Protein AF-A0A4S2J2B4-F1 (afdb_monomer)

Radius of gyration: 11.54 Å; Cα contacts (8 Å, |Δi|>4): 34; chains: 1; bounding box: 20×26×26 Å

Secondary structure (DSSP, 8-state):
-EEETT--HHHHHHHHHH--S---EEE--TTT-S-HHHHHHHHHHHHT-

Sequence (49 aa):
MWVDDEIGEADRAWVAVHHPGPALLHRVDHRYGLTEADFRVLEEWLAAR

Solvent-accessible surface area (backbone atoms only — not comparable to full-atom values): 3147 Å² total; per-residue (Å²): 114,48,76,42,61,78,69,47,68,67,58,52,54,50,42,69,74,73,44,94,60,97,72,53,80,47,64,43,54,77,93,72,48,87,45,72,70,55,52,50,55,53,49,55,54,58,72,74,104

Mean predicted aligned error: 2.19 Å

pLDDT: mean 96.65, std 3.08, range [77.56, 98.5]

Foldseek 3Di:
DAEEQPDDPVNVVVCVPPPPDDDDDHHDHPVVPDDPVNVVVVVVVVVVD

Structure (mmCIF, N/CA/C/O backbone):
data_AF-A0A4S2J2B4-F1
#
_entry.id   AF-A0A4S2J2B4-F1
#
loop_
_atom_site.group_PDB
_atom_site.id
_atom_site.type_symbol
_atom_site.label_atom_id
_atom_site.label_alt_id
_atom_site.label_comp_id
_atom_site.label_asym_id
_atom_site.label_entity_id
_atom_site.label_seq_id
_atom_site.pdbx_PDB_ins_code
_atom_site.Cartn_x
_atom_site.Cartn_y
_atom_site.Cartn_z
_atom_site.occupancy
_atom_site.B_iso_or_equiv
_atom_site.auth_seq_id
_atom_site.auth_comp_id
_atom_site.auth_asym_id
_atom_site.auth_atom_id
_atom_site.pdbx_PDB_model_num
ATOM 1 N N . MET A 1 1 ? 0.532 -2.061 6.675 1.00 94.81 1 MET A N 1
ATOM 2 C CA . MET A 1 1 ? 0.737 -1.854 5.229 1.00 94.81 1 MET A CA 1
ATOM 3 C C . MET A 1 1 ? 1.617 -2.983 4.764 1.00 94.81 1 MET A C 1
ATOM 5 O O . MET A 1 1 ? 2.577 -3.276 5.465 1.00 94.81 1 MET A O 1
ATOM 9 N N . TRP A 1 2 ? 1.275 -3.605 3.645 1.00 97.00 2 TRP A N 1
ATOM 10 C CA . TRP A 1 2 ? 2.089 -4.623 2.997 1.00 97.00 2 TRP A CA 1
ATOM 11 C C . TRP A 1 2 ? 2.210 -4.264 1.517 1.00 97.00 2 TRP A C 1
ATOM 13 O O . TRP A 1 2 ? 1.204 -3.955 0.874 1.00 97.00 2 TRP A O 1
ATOM 23 N N . VAL A 1 3 ? 3.448 -4.233 1.031 1.00 97.12 3 VAL A N 1
ATOM 24 C CA . VAL A 1 3 ? 3.814 -3.903 -0.343 1.00 97.12 3 VAL A CA 1
ATOM 25 C C . VAL A 1 3 ? 4.682 -5.030 -0.875 1.00 97.12 3 VAL A C 1
ATOM 27 O O . VAL A 1 3 ? 5.721 -5.308 -0.279 1.00 97.12 3 VAL A O 1
ATOM 30 N N . ASP A 1 4 ? 4.230 -5.693 -1.931 1.00 97.69 4 ASP A N 1
ATOM 31 C CA . ASP A 1 4 ? 4.866 -6.889 -2.490 1.00 97.69 4 ASP A CA 1
ATOM 32 C C . ASP A 1 4 ? 4.299 -7.150 -3.901 1.00 97.69 4 ASP A C 1
ATOM 34 O O . ASP A 1 4 ? 3.150 -6.793 -4.178 1.00 97.69 4 ASP A O 1
ATOM 38 N N . ASP A 1 5 ? 5.087 -7.689 -4.834 1.00 97.75 5 ASP A N 1
ATOM 39 C CA . ASP A 1 5 ? 4.654 -7.882 -6.226 1.00 97.75 5 ASP A CA 1
ATOM 40 C C . ASP A 1 5 ? 3.775 -9.123 -6.450 1.00 97.75 5 ASP A C 1
ATOM 42 O O . ASP A 1 5 ? 3.071 -9.221 -7.470 1.00 97.75 5 ASP A O 1
ATOM 46 N N . GLU A 1 6 ? 3.741 -10.030 -5.476 1.00 98.06 6 GLU A N 1
ATOM 47 C CA . GLU A 1 6 ? 2.990 -11.283 -5.512 1.00 98.06 6 GLU A CA 1
ATOM 48 C C . GLU A 1 6 ? 1.636 -11.202 -4.790 1.00 98.06 6 GLU A C 1
ATOM 50 O O . GLU A 1 6 ? 0.870 -12.164 -4.841 1.00 98.06 6 GLU A O 1
ATOM 55 N N . ILE A 1 7 ? 1.279 -10.048 -4.202 1.00 97.69 7 ILE A N 1
ATOM 56 C CA . ILE A 1 7 ? 0.001 -9.870 -3.486 1.00 97.69 7 ILE A CA 1
ATOM 57 C C . ILE A 1 7 ? -1.194 -10.302 -4.346 1.00 97.69 7 ILE A C 1
ATOM 59 O O . ILE A 1 7 ? -1.503 -9.711 -5.391 1.00 97.69 7 ILE A O 1
ATOM 63 N N . GLY A 1 8 ? -1.923 -11.292 -3.834 1.00 96.44 8 GLY A N 1
ATOM 64 C CA . GLY A 1 8 ? -3.071 -11.913 -4.476 1.00 96.44 8 GLY A CA 1
ATOM 65 C C . GLY A 1 8 ? -4.296 -12.022 -3.568 1.00 96.44 8 GLY A C 1
ATOM 66 O O . GLY A 1 8 ? -4.411 -11.397 -2.513 1.00 96.44 8 GLY A O 1
ATOM 67 N N . GLU A 1 9 ? -5.274 -12.809 -4.014 1.00 97.69 9 GLU A N 1
ATOM 68 C CA . GLU A 1 9 ? -6.543 -12.992 -3.296 1.00 97.69 9 GLU A CA 1
ATOM 69 C C . GLU A 1 9 ? -6.363 -13.704 -1.952 1.00 97.69 9 GLU A C 1
ATOM 71 O O . GLU A 1 9 ? -7.043 -13.361 -0.985 1.00 97.69 9 GLU A O 1
ATOM 76 N N . ALA A 1 10 ? -5.425 -14.653 -1.872 1.00 97.88 10 ALA A N 1
ATOM 77 C CA . ALA A 1 10 ? -5.131 -15.384 -0.643 1.00 97.88 10 ALA A CA 1
ATOM 78 C C . ALA A 1 10 ? -4.646 -14.445 0.473 1.00 97.88 10 ALA A C 1
ATOM 80 O O . ALA A 1 10 ? -5.136 -14.532 1.599 1.00 97.88 10 ALA A O 1
ATOM 81 N N . ASP A 1 11 ? -3.769 -13.493 0.1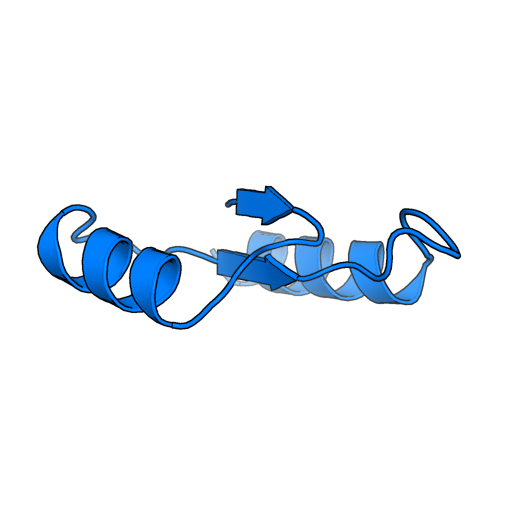49 1.00 98.00 11 ASP A N 1
ATOM 82 C CA . ASP A 1 11 ? -3.267 -12.495 1.099 1.00 98.00 11 ASP A CA 1
ATOM 83 C C . ASP A 1 11 ? -4.393 -11.591 1.596 1.00 98.00 11 ASP A C 1
ATOM 85 O O . ASP A 1 11 ? -4.524 -11.334 2.795 1.00 98.00 11 ASP A O 1
ATOM 89 N N . ARG A 1 12 ? -5.265 -11.154 0.678 1.00 96.81 12 ARG A N 1
ATOM 90 C CA . ARG A 1 12 ? -6.440 -10.335 1.012 1.00 96.81 12 ARG A CA 1
ATOM 91 C C . ARG A 1 12 ? -7.398 -11.085 1.933 1.00 96.81 12 ARG A C 1
ATOM 93 O O . ARG A 1 12 ? -7.854 -10.508 2.920 1.00 96.81 12 ARG A O 1
ATOM 100 N N . ALA A 1 13 ? -7.674 -12.356 1.644 1.00 97.56 13 ALA A N 1
ATOM 101 C CA . ALA A 1 13 ? -8.528 -13.198 2.475 1.00 97.56 13 ALA A CA 1
ATOM 102 C C . ALA A 1 13 ? -7.913 -13.431 3.862 1.00 97.56 13 ALA A C 1
ATOM 104 O O . ALA A 1 13 ? -8.602 -13.312 4.876 1.00 97.56 13 ALA A O 1
ATOM 105 N N . TRP A 1 14 ? -6.608 -13.707 3.920 1.00 97.56 14 TRP A N 1
ATOM 106 C CA . TRP A 1 14 ? -5.909 -13.913 5.182 1.00 97.56 14 TRP A CA 1
ATOM 107 C C . TRP A 1 14 ? -5.939 -12.651 6.048 1.00 97.56 14 TRP A C 1
ATOM 109 O O . TRP A 1 14 ? -6.313 -12.726 7.220 1.00 97.56 14 TRP A O 1
ATOM 119 N N . VAL A 1 15 ? -5.628 -11.482 5.480 1.00 97.62 15 VAL A N 1
ATOM 120 C CA . VAL A 1 15 ? -5.642 -10.210 6.217 1.00 97.62 15 VAL A CA 1
ATOM 121 C C . VAL A 1 15 ? -7.051 -9.855 6.690 1.00 97.62 15 VAL A C 1
ATOM 123 O O . VAL A 1 15 ? -7.200 -9.433 7.83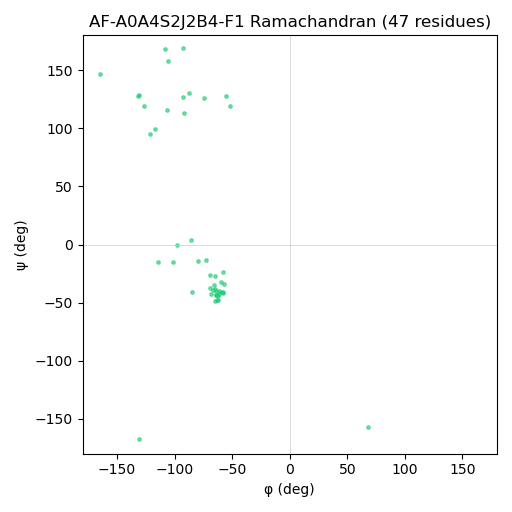3 1.00 97.62 15 VAL A O 1
ATOM 126 N N . ALA A 1 16 ? -8.083 -10.079 5.871 1.00 95.50 16 ALA A N 1
ATOM 127 C CA . ALA A 1 16 ? -9.470 -9.801 6.252 1.00 95.50 16 ALA A CA 1
ATOM 128 C C . ALA A 1 16 ? -9.930 -10.595 7.489 1.00 95.50 16 ALA A C 1
ATOM 130 O O . ALA A 1 16 ? -10.741 -10.098 8.268 1.00 95.50 16 ALA A O 1
ATOM 131 N N . VAL A 1 17 ? -9.410 -11.811 7.682 1.00 97.38 17 VAL A N 1
ATOM 132 C CA . VAL A 1 17 ? -9.743 -12.657 8.839 1.00 97.38 17 VAL A CA 1
ATOM 133 C C . VAL A 1 17 ? -8.875 -12.332 10.056 1.00 97.38 17 VAL A C 1
ATOM 135 O O . VAL A 1 17 ? -9.378 -12.308 11.178 1.00 97.38 17 VAL A O 1
ATOM 138 N N . HIS A 1 18 ? -7.577 -12.093 9.858 1.00 96.81 18 HIS A N 1
ATOM 139 C CA . HIS A 1 18 ? -6.608 -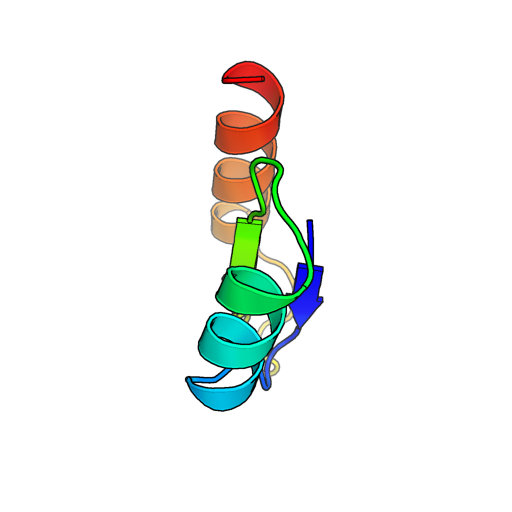12.061 10.960 1.00 96.81 18 HIS A CA 1
ATOM 140 C C . HIS A 1 18 ? -6.216 -10.650 11.416 1.00 96.81 18 HIS A C 1
ATOM 142 O O . HIS A 1 18 ? -5.650 -10.502 12.499 1.00 96.81 18 HIS A O 1
ATOM 148 N N . HIS A 1 19 ? -6.507 -9.607 10.632 1.00 95.69 19 HIS A N 1
ATOM 149 C CA . HIS A 1 19 ? -6.124 -8.232 10.945 1.00 95.69 19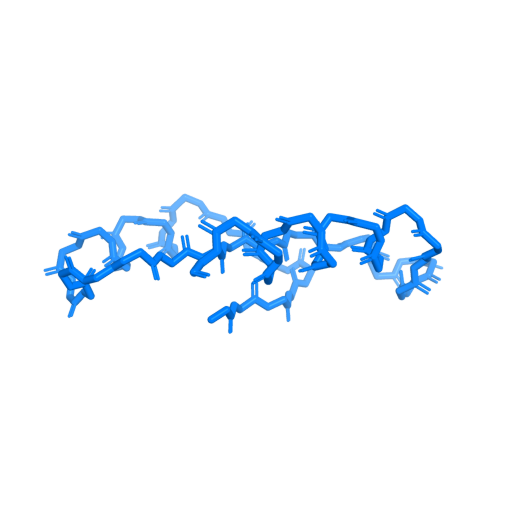 HIS A CA 1
ATOM 150 C C . HIS A 1 19 ? -7.361 -7.314 11.035 1.00 95.69 19 HIS A C 1
ATOM 152 O O . HIS A 1 19 ? -7.805 -6.773 10.024 1.00 95.69 19 HIS A O 1
ATOM 158 N N . PRO A 1 20 ? -7.907 -7.075 12.245 1.00 91.88 20 PRO A N 1
ATOM 159 C CA . PRO A 1 20 ? -9.175 -6.357 12.419 1.00 91.88 20 PRO A CA 1
ATOM 160 C C . PRO A 1 20 ? -9.095 -4.844 12.149 1.00 91.88 20 PRO A C 1
ATOM 1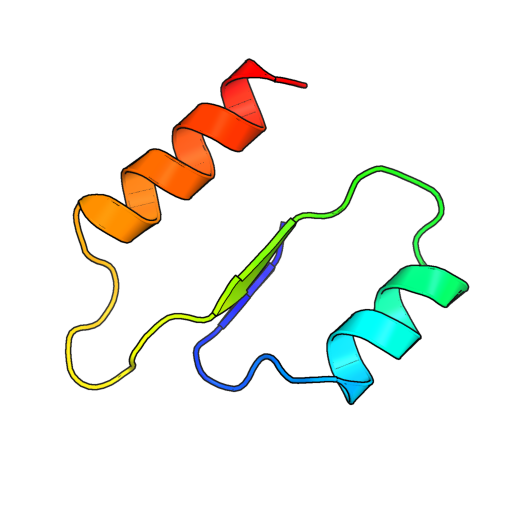62 O O . PRO A 1 20 ? -10.123 -4.179 12.058 1.00 91.88 20 PRO A O 1
ATOM 165 N N . GLY A 1 21 ? -7.890 -4.277 12.053 1.00 94.19 21 GLY A N 1
ATOM 166 C CA . GLY A 1 21 ? -7.687 -2.859 11.750 1.00 94.19 21 GLY A CA 1
ATOM 167 C C . GLY A 1 21 ? -7.515 -2.575 10.251 1.00 94.19 21 GLY A C 1
ATOM 168 O O . GLY A 1 21 ? -7.258 -3.495 9.473 1.00 94.19 21 GLY A O 1
ATOM 169 N N . PRO A 1 22 ? -7.549 -1.295 9.836 1.00 95.00 22 PRO A N 1
ATOM 170 C CA . PRO A 1 22 ? -7.279 -0.909 8.454 1.00 95.00 22 PRO A CA 1
ATOM 171 C C . PRO A 1 22 ? -5.917 -1.419 7.965 1.00 95.00 22 PRO A C 1
ATOM 173 O O . PRO A 1 22 ? -4.877 -1.168 8.594 1.00 95.00 22 PRO A O 1
ATOM 176 N N . ALA A 1 23 ? -5.924 -2.098 6.818 1.00 96.31 23 ALA A N 1
ATOM 177 C CA . ALA A 1 23 ? -4.743 -2.648 6.167 1.00 96.31 23 ALA A CA 1
ATOM 178 C C . ALA A 1 23 ? -4.728 -2.281 4.676 1.00 96.31 23 ALA A C 1
ATOM 180 O O . ALA A 1 23 ? -5.692 -2.525 3.959 1.00 96.31 23 ALA A O 1
ATOM 181 N N . LEU A 1 24 ? -3.614 -1.706 4.216 1.00 97.38 24 LEU A N 1
ATOM 182 C CA . LEU A 1 24 ? -3.306 -1.557 2.793 1.00 97.38 24 LEU A CA 1
ATOM 183 C C . LEU A 1 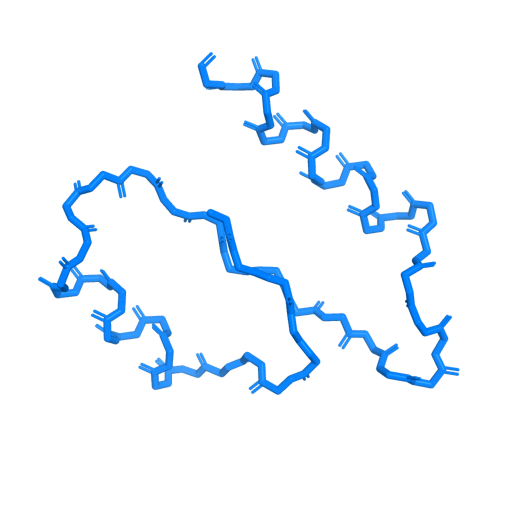24 ? -2.484 -2.758 2.328 1.00 97.38 24 LEU A C 1
ATOM 185 O O . LEU A 1 24 ? -1.450 -3.045 2.941 1.00 97.38 24 LEU A O 1
ATOM 189 N N . LEU A 1 25 ? -2.948 -3.406 1.257 1.00 97.94 25 LEU A N 1
ATOM 190 C CA . LEU A 1 25 ? -2.233 -4.436 0.501 1.00 97.94 25 LEU A CA 1
ATOM 191 C C . LEU A 1 25 ? -2.027 -3.904 -0.917 1.00 97.94 25 LEU A C 1
ATOM 193 O O . LEU A 1 25 ? -2.962 -3.921 -1.730 1.00 97.94 25 LEU A O 1
ATOM 197 N N . HIS A 1 26 ? -0.824 -3.393 -1.171 1.00 97.81 26 HIS A N 1
ATOM 198 C CA . HIS A 1 26 ? -0.460 -2.732 -2.419 1.00 97.81 26 HIS A CA 1
ATOM 199 C C . HIS A 1 26 ? 0.446 -3.632 -3.252 1.00 97.81 26 HIS A C 1
ATOM 201 O O . HIS A 1 26 ? 1.554 -3.952 -2.831 1.00 97.81 26 HIS A O 1
ATOM 207 N N . ARG A 1 27 ? -0.034 -4.041 -4.428 1.00 97.69 27 ARG A N 1
ATOM 208 C CA . ARG A 1 27 ? 0.744 -4.873 -5.343 1.00 97.69 27 ARG A CA 1
ATOM 209 C C . ARG A 1 27 ? 1.596 -3.992 -6.248 1.00 97.69 27 ARG A C 1
ATOM 211 O O . ARG A 1 27 ? 1.048 -3.096 -6.884 1.00 97.69 27 ARG A O 1
ATOM 218 N N . VAL A 1 28 ? 2.886 -4.294 -6.352 1.00 97.81 28 VAL A N 1
ATOM 219 C CA . VAL A 1 28 ? 3.817 -3.594 -7.256 1.00 97.81 28 VAL A CA 1
ATOM 220 C C . VAL A 1 28 ? 4.158 -4.457 -8.472 1.00 97.81 28 VAL A C 1
ATOM 222 O O . VAL A 1 28 ? 4.006 -5.675 -8.436 1.00 97.81 28 VAL A O 1
ATOM 225 N N . ASP A 1 29 ? 4.601 -3.851 -9.572 1.00 97.06 29 ASP A N 1
ATOM 226 C CA . ASP A 1 29 ? 5.156 -4.606 -10.704 1.00 97.06 29 ASP A CA 1
ATOM 227 C C . ASP A 1 29 ? 6.676 -4.730 -10.532 1.00 97.06 29 ASP A C 1
ATOM 229 O O . ASP A 1 29 ? 7.408 -3.739 -10.621 1.00 97.06 29 ASP A O 1
ATOM 233 N N . HIS A 1 30 ? 7.172 -5.951 -10.314 1.00 96.69 30 HIS A N 1
ATOM 234 C CA . HIS A 1 30 ? 8.603 -6.205 -10.106 1.00 96.69 30 HIS A CA 1
ATOM 235 C C . HIS A 1 30 ? 9.490 -5.728 -11.260 1.00 96.69 30 HIS A C 1
ATOM 237 O O . HIS A 1 30 ? 10.677 -5.484 -11.050 1.00 96.69 30 HIS A O 1
ATOM 243 N N . ARG A 1 31 ? 8.955 -5.592 -12.483 1.00 98.06 31 ARG A N 1
ATOM 244 C CA . ARG A 1 31 ? 9.744 -5.154 -13.648 1.00 98.06 31 ARG A CA 1
ATOM 245 C C . ARG A 1 31 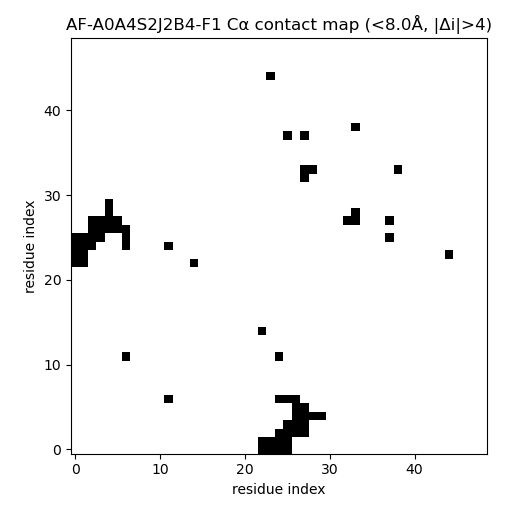? 10.248 -3.727 -13.505 1.00 98.06 31 ARG A C 1
ATOM 247 O O . ARG A 1 31 ? 11.262 -3.381 -14.107 1.00 98.06 31 ARG A O 1
ATOM 254 N N . TYR A 1 32 ? 9.522 -2.914 -12.746 1.00 96.62 32 TYR A N 1
ATOM 255 C CA . TYR A 1 32 ? 9.787 -1.489 -12.593 1.00 96.62 32 TYR A CA 1
ATOM 256 C C . TYR A 1 32 ? 10.198 -1.126 -11.163 1.00 96.62 32 TYR A C 1
ATOM 258 O O . TYR A 1 32 ? 10.766 -0.057 -10.950 1.00 96.62 32 TYR A O 1
ATOM 266 N N . GLY A 1 33 ? 9.965 -2.024 -10.199 1.00 94.94 33 GLY A N 1
ATOM 267 C CA . GLY A 1 33 ? 10.164 -1.735 -8.785 1.00 94.94 33 GLY A CA 1
ATOM 268 C C . GLY A 1 33 ? 9.147 -0.710 -8.281 1.00 94.94 33 GLY A C 1
ATOM 269 O O . GLY A 1 33 ? 8.075 -0.550 -8.859 1.00 94.94 33 GLY A O 1
ATOM 270 N N . LEU A 1 34 ? 9.484 -0.014 -7.193 1.00 97.50 34 LEU A N 1
ATOM 271 C CA . LEU A 1 34 ? 8.649 1.067 -6.671 1.00 97.50 34 LEU A CA 1
ATOM 272 C C . LEU A 1 34 ? 8.758 2.311 -7.552 1.00 97.50 34 LEU A C 1
ATOM 274 O O . LEU A 1 34 ? 9.846 2.846 -7.772 1.00 97.50 34 LEU A O 1
ATOM 278 N N . THR A 1 35 ? 7.610 2.796 -7.999 1.00 98.06 35 THR A N 1
ATOM 279 C CA . THR A 1 35 ? 7.459 4.001 -8.809 1.00 98.06 35 THR A CA 1
ATOM 280 C C . THR A 1 35 ? 6.838 5.135 -7.998 1.00 98.06 35 THR A C 1
ATOM 282 O O . THR A 1 35 ? 6.297 4.937 -6.911 1.00 98.06 35 THR A O 1
ATOM 285 N N . GLU A 1 36 ? 6.863 6.349 -8.546 1.00 98.44 36 GLU A N 1
ATOM 286 C CA . GLU A 1 36 ? 6.195 7.511 -7.946 1.00 98.44 36 GLU A CA 1
ATOM 287 C C . GLU A 1 36 ? 4.689 7.281 -7.732 1.00 98.44 36 GLU A C 1
ATOM 289 O O . GLU A 1 36 ? 4.119 7.728 -6.738 1.00 98.44 36 GLU A O 1
ATOM 294 N N . ALA A 1 37 ? 4.042 6.523 -8.624 1.00 98.00 37 ALA A N 1
ATOM 295 C CA . ALA A 1 37 ? 2.637 6.165 -8.468 1.00 98.00 37 ALA A CA 1
ATOM 296 C C . ALA A 1 37 ? 2.405 5.279 -7.236 1.00 98.00 37 ALA A C 1
ATOM 298 O O . ALA A 1 37 ? 1.418 5.478 -6.528 1.00 98.00 37 ALA A O 1
ATOM 299 N N . ASP A 1 38 ? 3.321 4.348 -6.958 1.00 98.25 38 ASP A N 1
ATOM 300 C CA . ASP A 1 38 ? 3.253 3.504 -5.765 1.00 98.25 38 ASP A CA 1
ATOM 301 C C . ASP A 1 38 ? 3.403 4.355 -4.507 1.00 98.25 38 ASP A C 1
ATOM 303 O O . ASP A 1 38 ? 2.562 4.276 -3.615 1.00 98.25 38 ASP A O 1
ATOM 307 N N . PHE A 1 39 ? 4.411 5.235 -4.463 1.00 98.12 39 PHE A N 1
ATOM 308 C CA . PHE A 1 39 ? 4.619 6.132 -3.323 1.00 98.12 39 PHE A CA 1
ATOM 309 C C . PHE A 1 39 ? 3.408 7.021 -3.050 1.00 98.12 39 PHE A C 1
ATOM 311 O O . PHE A 1 39 ? 3.002 7.137 -1.895 1.00 98.12 39 PHE A O 1
ATOM 318 N N . ARG A 1 40 ? 2.760 7.552 -4.092 1.00 98.50 40 ARG A N 1
ATOM 319 C CA . ARG A 1 40 ? 1.538 8.346 -3.935 1.00 98.50 40 ARG A CA 1
ATOM 320 C C . ARG A 1 40 ? 0.406 7.558 -3.273 1.00 98.50 40 ARG A C 1
ATOM 322 O O . ARG A 1 40 ? -0.258 8.084 -2.385 1.00 98.50 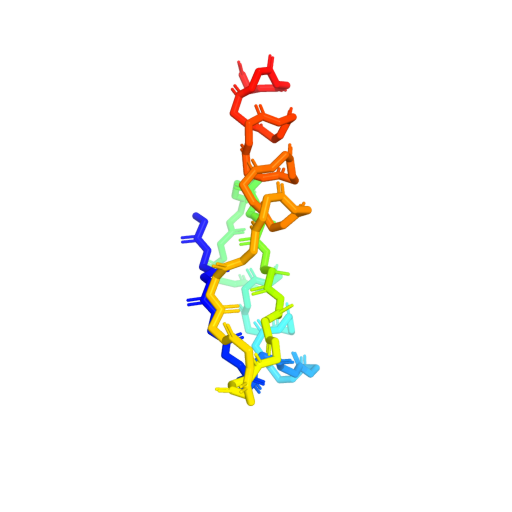40 ARG A O 1
ATOM 329 N N . VAL A 1 41 ? 0.217 6.288 -3.637 1.00 98.06 41 VAL A N 1
ATOM 330 C CA . VAL A 1 41 ? -0.768 5.413 -2.972 1.00 98.06 41 VAL A CA 1
ATOM 331 C C . VAL A 1 41 ? -0.426 5.226 -1.490 1.00 98.06 41 VAL A C 1
ATOM 333 O O . VAL A 1 41 ? -1.322 5.237 -0.640 1.00 98.06 41 VAL A O 1
ATOM 336 N N . LEU A 1 42 ? 0.861 5.073 -1.155 1.00 97.69 42 LEU A N 1
ATOM 337 C CA . LEU A 1 42 ? 1.281 4.913 0.239 1.00 97.69 42 LEU A CA 1
ATOM 338 C C . LEU A 1 42 ? 1.066 6.201 1.048 1.00 97.69 42 LEU A C 1
ATOM 340 O O . LEU A 1 42 ? 0.580 6.133 2.178 1.00 97.69 42 LEU A O 1
ATOM 344 N N . GLU A 1 43 ? 1.389 7.359 0.472 1.00 98.19 43 GLU A N 1
ATOM 345 C CA . GLU A 1 43 ? 1.194 8.678 1.083 1.00 98.19 43 GLU A CA 1
ATOM 346 C C . GLU A 1 43 ? -0.284 8.983 1.331 1.00 98.19 43 GLU A C 1
ATOM 348 O O . GLU A 1 43 ? -0.651 9.357 2.446 1.00 98.19 43 GLU A O 1
ATOM 353 N N . GLU A 1 44 ? -1.143 8.766 0.331 1.00 98.19 44 GLU A N 1
ATOM 354 C CA . GLU A 1 44 ? -2.592 8.965 0.447 1.00 98.19 44 GLU A CA 1
ATOM 355 C C . GLU A 1 44 ? -3.176 8.104 1.577 1.00 98.19 44 GLU A C 1
ATOM 357 O O . GLU A 1 44 ? -3.977 8.579 2.385 1.00 98.19 44 GLU A O 1
ATOM 362 N N . TRP A 1 45 ? -2.730 6.851 1.693 1.00 97.69 45 TRP A N 1
ATOM 363 C CA . TRP A 1 45 ? -3.171 5.979 2.774 1.00 97.69 45 TRP A CA 1
ATOM 364 C C . TRP A 1 45 ? -2.652 6.414 4.145 1.00 97.69 45 TRP A C 1
ATOM 366 O O . TRP A 1 45 ? -3.384 6.299 5.124 1.00 97.69 45 TRP A O 1
ATOM 376 N N . LEU A 1 46 ? -1.413 6.906 4.243 1.00 96.81 46 LEU A N 1
ATOM 377 C CA . LEU A 1 46 ? -0.865 7.419 5.503 1.00 96.81 46 LEU A CA 1
ATOM 378 C C . LEU A 1 46 ? -1.583 8.694 5.953 1.00 96.81 46 LEU A C 1
ATOM 380 O O . LEU A 1 46 ? -1.855 8.841 7.140 1.00 96.81 46 LEU A O 1
ATOM 384 N N . ALA A 1 47 ? -1.917 9.584 5.019 1.00 97.25 47 ALA A N 1
ATOM 385 C CA . ALA A 1 47 ? -2.636 10.823 5.301 1.00 97.25 47 ALA A CA 1
ATOM 386 C C . ALA A 1 47 ? -4.100 10.592 5.714 1.00 97.25 47 ALA A C 1
ATOM 388 O O . ALA A 1 47 ? -4.677 11.418 6.416 1.00 97.25 47 ALA A O 1
ATOM 389 N N . ALA A 1 48 ? -4.703 9.481 5.282 1.00 92.94 48 ALA A N 1
ATOM 390 C CA . ALA A 1 48 ? -6.074 9.101 5.619 1.00 92.94 48 ALA A CA 1
ATOM 391 C C . ALA A 1 48 ? -6.208 8.320 6.946 1.00 92.94 48 ALA A C 1
ATOM 393 O O . ALA A 1 48 ? -7.308 7.852 7.257 1.00 92.94 48 ALA A O 1
ATOM 394 N N . ARG A 1 49 ? -5.115 8.132 7.699 1.00 77.56 49 ARG A N 1
ATOM 395 C CA . ARG A 1 49 ? -5.108 7.420 8.989 1.00 77.56 49 ARG A CA 1
ATOM 396 C C . ARG A 1 49 ? -5.124 8.338 10.199 1.00 77.56 49 ARG A C 1
ATOM 398 O O . ARG A 1 49 ? -4.577 9.456 10.122 1.00 77.56 49 ARG A O 1
#

=== Feature glossary ===
Reading guide. The protein is described through the following features:

Foldseek 3Di. A 3Di character summarizes, for each residue, the relative orientation of the Cα frame of its nearest spatial neighbor. Because it encodes fold to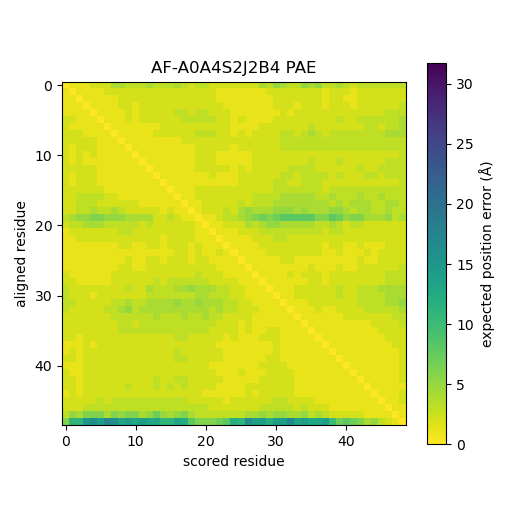pology rather than chemistry, 3Di alignments detect remote structural similarity that sequence alignment misses.

Contact-map, Ramachandran, and PAE plots. Plot images: a contact map (which residues are close in 3D, as an N×N binary image), a Ramachandran scatter (backbone torsion angles, revealing secondary-structure composition at a glance), and — for AlphaFold structures — a PAE heatmap (pairwise prediction confidence).

Radius of gyration, Cα contacts, bounding box. Radius of gyration (Rg) is the root-mean-square distance of Cα atoms from their centroid — a single number for overall size and compactness. A globular domain of N residues has Rg ≈ 2.2·N^0.38 Å; an extended or disordered chain has a much larger Rg. The Cα contact count is the number of residue pairs whose Cα atoms are within 8 Å and are more than four positions apart in sequence — a standard proxy for tertiary packing density. The bounding box is the smallest axis-aligned box enclosing all Cα atoms.

Secondary structure (8-state, DSSP). Eight-state secondary structure (DSSP): H is the canonical α-helix, G the tighter 3₁₀-helix, I the wider π-helix; E/B are β-structure, T and S are turns and bends, and '-' is everything else. DSSP derives these from the pattern of main-chain N–H···O=C hydrogen bonds, not from the sequence.

B-factor. B-factor (Debye–Waller factor) reflects atomic displacement in the crystal lattice. It is an experimental observable (units Å²), not a prediction; low values mean the atom is pinned down, high values mean it moves or is heterogeneous across the crystal.

pLDDT. pLDDT is the predicted lDDT-Cα score: AlphaFold's confidence that the local environment of each residue (all inter-atomic distances within 15 Å) is correctly placed. It is a per-residue number between 0 and 100, with higher meaning more reliable.

Nearest PDB structures. Nearest PDB neighbors are the top structural matches found by Foldseek when searching this structure against the entire Protein Data Bank. Each hit reports a TM-score (0 to 1; >0.5 almost always implies the same fold) and an E-value. These are *structural* homologs — they may share no detectable sequence similarity.

Solvent-accessible surface area. Accessible surface area quantifies burial. A residue with SASA near zero is packed into the hydrophobic core; one with SASA >100 Å² sits on the surface. Computed here via the Shrake–Rupley numerical algorithm with a 1.4 Å probe.

Rendered structure images. Structure images are PyMOL renders from six orthogonal camera directions. Cartoon representation draws helices as coils and strands as arrows; sticks shows the backbone as bonds; surface shows the solvent-excluded envelope. Rainbow coloring maps sequence position to hue (blue→red, N→C); chain coloring assigns a distinct color per polypeptide.

Backbone torsions (φ/ψ). φ (phi) and ψ (psi) are the two rotatable backbone dihedrals per residue: φ is the C(i-1)–N–Cα–C torsion, ψ is the N–Cα–C–N(i+1) torsion, both in degrees on (−180°, 180°]. α-helical residues cluster near (−60°, −45°); β-strand residues near (−120°, +130°). A Ramachandran plot is simply a scatter of (φ, ψ) for every residue.

Predicted aligned error. Predicted Aligned Error (PAE) is an AlphaFold confidence matrix: entry (i, j) is the expected error in the position of residue j, in ångströms, when the prediction is superimposed on the true structure at residue i. Low PAE within a block of residues means that block is internally rigid and well-predicted; high PAE between two blocks means their relative placement is uncertain even if each block individually is confident.

mmCIF coordinates. Structure coordinates are given as an mmCIF _atom_site loop: one row per atom with element, residue name, chain id, sequence number, and x/y/z position in Å. Only the four main-chain atoms per residue are included here; side chains are omitted to keep the record compact.

InterPro / GO / CATH / organism. Database cross-references. InterPro integrates a dozen domain/family signature databases into unified entries with residue-range hits. GO terms attach function/process/location labels with evidence codes. CATH codes position the fold in a four-level structural taxonomy. Organism is the NCBI-taxonomy species name.

Secondary structure (3-state, P-SEA). SS3 is a coarse helix/strand/coil call (letters a/b/c) made by the P-SEA algorithm from inter-Cα distances and dihedrals. It is less detailed than DSSP but needs only Cα positions.

Sequence. Sequence gives the chain of amino acids in standard one-letter code (A=alanine, C=cysteine, …, Y=tyrosine), read N→C. It is the only feature that is directly encoded by the gene; all structural features are derived from the folded form of this sequence.